Protein AF-A0A959YX18-F1 (afdb_monomer)

Structure (mmCIF, N/CA/C/O backbone):
data_AF-A0A959YX18-F1
#
_entry.id   AF-A0A959YX18-F1
#
loop_
_atom_site.group_PDB
_atom_site.id
_atom_site.type_symbol
_atom_site.label_atom_id
_atom_site.label_alt_id
_atom_site.label_comp_id
_atom_site.label_asym_id
_atom_site.label_entity_id
_atom_site.label_seq_id
_atom_site.pdbx_PDB_ins_code
_atom_site.Cartn_x
_atom_site.Cartn_y
_atom_site.Cart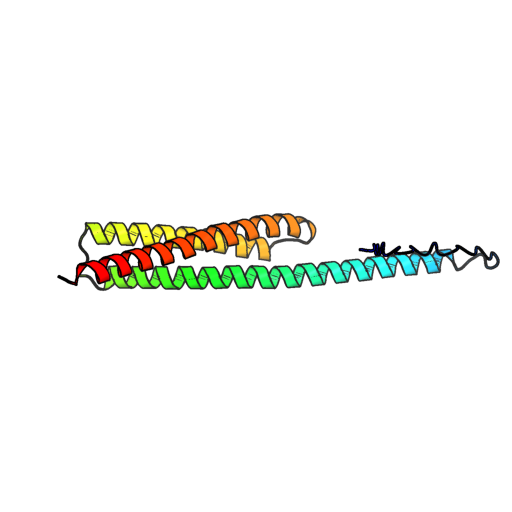n_z
_atom_site.occupancy
_atom_site.B_iso_or_equiv
_atom_site.auth_seq_id
_atom_site.auth_comp_id
_atom_site.auth_asym_id
_atom_site.auth_atom_id
_atom_site.pdbx_PDB_model_num
ATOM 1 N N . MET A 1 1 ? 36.716 -45.323 2.536 1.00 39.31 1 MET A N 1
ATOM 2 C CA . MET A 1 1 ? 36.559 -45.802 1.146 1.00 39.31 1 MET A CA 1
ATOM 3 C C . MET A 1 1 ? 36.508 -44.588 0.232 1.00 39.31 1 MET A C 1
ATOM 5 O O . MET A 1 1 ? 35.745 -43.681 0.509 1.00 39.31 1 MET A O 1
ATOM 9 N N . LYS A 1 2 ? 37.415 -44.576 -0.751 1.00 38.72 2 LYS A N 1
ATOM 10 C CA . LYS A 1 2 ? 37.457 -43.841 -2.030 1.00 38.72 2 LYS A CA 1
ATOM 11 C C . LYS A 1 2 ? 36.596 -42.568 -2.199 1.00 38.72 2 LYS A C 1
ATOM 13 O O . LYS A 1 2 ? 35.395 -42.640 -2.415 1.00 38.72 2 LYS A O 1
ATOM 18 N N . THR A 1 3 ? 37.307 -41.436 -2.199 1.00 47.31 3 THR A N 1
ATOM 19 C CA . THR A 1 3 ? 37.254 -40.310 -3.160 1.00 47.31 3 THR A CA 1
ATOM 20 C C . THR A 1 3 ? 36.271 -40.432 -4.329 1.00 47.31 3 THR A C 1
ATOM 22 O O . THR A 1 3 ? 36.364 -41.412 -5.063 1.00 47.31 3 THR A O 1
ATOM 25 N N . THR A 1 4 ? 35.509 -39.373 -4.636 1.00 52.09 4 THR A N 1
ATOM 26 C CA . THR A 1 4 ? 35.484 -38.778 -5.991 1.00 52.09 4 THR A CA 1
ATOM 27 C C . THR A 1 4 ? 35.055 -37.308 -5.927 1.00 52.09 4 THR A C 1
ATOM 29 O O . THR A 1 4 ? 33.976 -36.956 -5.469 1.00 52.09 4 THR A O 1
ATOM 32 N N . GLN A 1 5 ? 35.977 -36.480 -6.393 1.00 48.34 5 GLN A N 1
ATOM 33 C CA . GLN A 1 5 ? 35.943 -35.052 -6.651 1.00 48.34 5 GLN A CA 1
ATOM 34 C C . GLN A 1 5 ? 35.341 -34.838 -8.048 1.00 48.34 5 GLN A C 1
ATOM 36 O O . GLN A 1 5 ? 35.815 -35.452 -9.002 1.00 48.34 5 GLN A O 1
ATOM 41 N N . GLN A 1 6 ? 34.334 -33.976 -8.193 1.00 48.22 6 GLN A N 1
ATOM 42 C CA . GLN A 1 6 ? 33.943 -33.425 -9.494 1.00 48.22 6 GLN A CA 1
ATOM 43 C C . GLN A 1 6 ? 33.964 -31.901 -9.408 1.00 48.22 6 GLN A C 1
ATOM 45 O O . GLN A 1 6 ? 33.001 -31.250 -9.021 1.00 48.22 6 GLN A O 1
ATOM 50 N N . ILE A 1 7 ? 35.132 -31.355 -9.744 1.00 51.28 7 ILE A N 1
ATOM 51 C CA . ILE A 1 7 ? 35.319 -29.958 -10.122 1.00 51.28 7 ILE A CA 1
ATOM 52 C C . ILE A 1 7 ? 34.829 -29.865 -11.568 1.00 51.28 7 ILE A C 1
ATOM 54 O O . ILE A 1 7 ? 35.473 -30.383 -12.480 1.00 51.28 7 ILE A O 1
ATOM 58 N N . GLY A 1 8 ? 33.653 -29.273 -11.761 1.00 42.75 8 GLY A N 1
ATOM 59 C CA . GLY A 1 8 ? 33.125 -28.928 -13.076 1.00 42.75 8 GLY A CA 1
ATOM 60 C C . GLY A 1 8 ? 33.837 -27.689 -13.605 1.00 42.75 8 GLY A C 1
ATOM 61 O O . GLY A 1 8 ? 33.429 -26.566 -13.333 1.00 42.75 8 GLY A O 1
ATOM 62 N N . THR A 1 9 ? 34.932 -27.904 -14.327 1.00 47.62 9 THR A N 1
ATOM 63 C CA . THR A 1 9 ? 35.687 -26.881 -15.053 1.00 47.62 9 THR A CA 1
ATOM 64 C C . THR A 1 9 ? 34.822 -26.310 -16.181 1.00 47.62 9 THR A C 1
ATOM 66 O O . THR A 1 9 ? 34.742 -26.890 -17.262 1.00 47.62 9 THR A O 1
ATOM 69 N N . MET A 1 10 ? 34.160 -25.176 -15.942 1.00 50.34 10 MET A N 1
ATOM 70 C CA . MET A 1 10 ? 33.472 -24.422 -16.990 1.00 50.34 10 MET A CA 1
ATOM 71 C C . MET A 1 10 ? 34.527 -23.626 -17.772 1.00 50.34 10 MET A C 1
ATOM 73 O O . MET A 1 10 ? 34.981 -22.563 -17.354 1.00 50.34 10 MET A O 1
ATOM 77 N N . ALA A 1 11 ? 34.993 -24.212 -18.874 1.00 50.19 11 ALA A N 1
ATOM 78 C CA . ALA A 1 11 ? 35.918 -23.589 -19.806 1.00 50.19 11 ALA A CA 1
ATOM 79 C C . ALA A 1 11 ? 35.226 -22.412 -20.515 1.00 50.19 11 ALA A C 1
ATOM 81 O O . ALA A 1 11 ? 34.411 -22.607 -21.415 1.00 50.19 11 ALA A O 1
ATOM 82 N N . LEU A 1 12 ? 35.560 -21.188 -20.106 1.00 51.50 12 LEU A N 1
ATOM 83 C CA . LEU A 1 12 ? 35.271 -19.974 -20.865 1.00 51.50 12 LEU A CA 1
ATOM 84 C C . LEU A 1 12 ? 36.123 -20.002 -22.142 1.00 51.50 12 LEU A C 1
ATOM 86 O O . LEU A 1 12 ? 37.341 -19.827 -22.111 1.00 51.50 12 LEU A O 1
ATOM 90 N N . LEU A 1 13 ? 35.462 -20.297 -23.260 1.00 55.50 13 LEU A N 1
ATOM 91 C CA . LEU A 1 13 ? 36.007 -20.233 -24.611 1.00 55.50 13 LEU A CA 1
ATOM 92 C C . LEU A 1 13 ? 36.475 -18.803 -24.905 1.00 55.50 13 LEU A C 1
ATOM 94 O O . LEU A 1 13 ? 35.676 -17.906 -25.162 1.00 55.50 13 LEU A O 1
ATOM 98 N N . VAL A 1 14 ? 37.793 -18.614 -24.897 1.00 54.72 14 VAL A N 1
ATOM 99 C CA . VAL A 1 14 ? 38.462 -17.469 -25.515 1.00 54.72 14 VAL A CA 1
ATOM 100 C C . VAL A 1 14 ? 38.265 -17.595 -27.026 1.00 54.72 14 VAL A C 1
ATOM 102 O O . VAL A 1 14 ? 38.963 -18.352 -27.701 1.00 54.72 14 VAL A O 1
ATOM 105 N N . GLY A 1 15 ? 37.258 -16.896 -27.548 1.00 56.22 15 GLY A N 1
ATOM 106 C CA . GLY A 1 15 ? 37.018 -16.758 -28.979 1.00 56.22 15 GLY A CA 1
ATOM 107 C C . GLY A 1 15 ? 38.145 -15.958 -29.626 1.00 56.22 15 GLY A C 1
ATOM 108 O O . GLY A 1 15 ? 38.327 -14.776 -29.346 1.00 56.22 15 GLY A O 1
ATOM 109 N N . ALA A 1 16 ? 38.919 -16.627 -30.476 1.00 51.91 16 ALA A N 1
ATOM 110 C CA . ALA A 1 16 ? 40.008 -16.044 -31.239 1.00 51.91 16 ALA A CA 1
ATOM 111 C C . ALA A 1 16 ? 39.490 -14.985 -32.229 1.00 51.91 16 ALA A C 1
ATOM 113 O O . ALA A 1 16 ? 38.819 -15.306 -33.211 1.00 51.91 16 ALA A O 1
ATOM 114 N N . LEU A 1 17 ? 39.871 -13.727 -31.992 1.00 50.25 17 LEU A N 1
ATOM 115 C CA . LEU A 1 17 ? 39.832 -12.644 -32.973 1.00 50.25 17 LEU A CA 1
ATOM 116 C C . LEU A 1 17 ? 40.793 -12.982 -34.121 1.00 50.25 17 LEU A C 1
ATOM 118 O O . LEU A 1 17 ? 41.990 -12.702 -34.067 1.00 50.25 17 LEU A O 1
ATOM 122 N N . SER A 1 18 ? 40.267 -13.610 -35.168 1.00 55.75 18 SER A N 1
ATOM 123 C CA . SER A 1 18 ? 40.964 -13.753 -36.443 1.00 55.75 18 SER A CA 1
ATOM 124 C C . SER A 1 18 ? 40.765 -12.470 -37.251 1.00 55.75 18 SER A C 1
ATOM 126 O O . SER A 1 18 ? 39.810 -12.316 -38.006 1.00 55.75 18 SER A O 1
ATOM 128 N N . LEU A 1 19 ? 41.686 -11.522 -37.060 1.00 57.12 19 LEU A N 1
ATOM 129 C CA . LEU A 1 19 ? 41.822 -10.320 -37.880 1.00 57.12 19 LEU A CA 1
ATOM 130 C C . LEU A 1 19 ? 42.328 -10.709 -39.280 1.00 57.12 19 LEU A C 1
ATOM 132 O O . LEU A 1 19 ? 43.530 -10.760 -39.533 1.00 57.12 19 LEU A O 1
ATOM 136 N N . GLY A 1 20 ? 41.399 -11.001 -40.189 1.00 52.00 20 GLY A N 1
ATOM 137 C CA . GLY A 1 20 ? 41.644 -11.025 -41.629 1.00 52.00 20 GLY A CA 1
ATOM 138 C C . GLY A 1 20 ? 41.356 -9.649 -42.226 1.00 52.00 20 GLY A C 1
ATOM 139 O O . GLY A 1 20 ? 40.200 -9.294 -42.426 1.00 52.00 20 GLY A O 1
ATOM 140 N N . ALA A 1 21 ? 42.397 -8.864 -42.500 1.00 54.12 21 ALA A N 1
ATOM 141 C CA . ALA A 1 21 ? 42.287 -7.581 -43.190 1.00 54.12 21 ALA A CA 1
ATOM 142 C C . ALA A 1 21 ? 42.205 -7.781 -44.715 1.00 54.12 21 ALA A C 1
ATOM 144 O O . ALA A 1 21 ? 43.131 -8.347 -45.291 1.00 54.12 21 ALA A O 1
ATOM 145 N N . CYS A 1 22 ? 41.127 -7.298 -45.352 1.00 48.78 22 CYS A N 1
ATOM 146 C CA . CYS A 1 22 ? 41.102 -6.743 -46.720 1.00 48.78 22 CYS A CA 1
ATOM 147 C C . CYS A 1 22 ? 39.668 -6.306 -47.093 1.00 48.78 22 CYS A C 1
ATOM 149 O O . CYS A 1 22 ? 38.854 -7.132 -47.495 1.00 48.78 22 CYS A O 1
ATOM 151 N N . GLY A 1 23 ? 39.359 -5.009 -46.969 1.00 45.62 23 GLY A N 1
ATOM 152 C CA . GLY A 1 23 ? 38.032 -4.458 -47.289 1.00 45.62 23 GLY A CA 1
ATOM 153 C C . GLY A 1 23 ? 37.751 -3.093 -46.653 1.00 45.62 23 GLY A C 1
ATOM 154 O O . GLY A 1 23 ? 36.743 -2.903 -45.985 1.00 45.62 23 GLY A O 1
ATOM 155 N N . THR A 1 24 ? 38.664 -2.137 -46.806 1.00 56.06 24 THR A N 1
ATOM 156 C CA . THR A 1 24 ? 38.564 -0.776 -46.262 1.00 56.06 24 THR A CA 1
ATOM 157 C C . THR A 1 24 ? 37.343 -0.033 -46.820 1.00 56.06 24 THR A C 1
ATOM 159 O O . THR A 1 24 ? 37.341 0.380 -47.977 1.00 56.06 24 THR A O 1
ATOM 162 N N . GLY A 1 25 ? 36.313 0.147 -45.985 1.00 51.72 25 GLY A N 1
ATOM 163 C CA . GLY A 1 25 ? 35.224 1.102 -46.227 1.00 51.72 25 GLY A CA 1
ATOM 164 C C . GLY A 1 25 ? 33.851 0.754 -45.644 1.00 51.72 25 GLY A C 1
ATOM 165 O O . GLY A 1 25 ? 33.015 1.641 -45.599 1.00 51.72 25 GLY A O 1
ATOM 166 N N . ASN A 1 26 ? 33.596 -0.486 -45.202 1.00 58.34 26 ASN A N 1
ATOM 167 C CA . ASN A 1 26 ? 32.231 -0.918 -44.836 1.00 58.34 26 ASN A CA 1
ATOM 168 C C . ASN A 1 26 ? 32.108 -1.679 -43.502 1.00 58.34 26 ASN A C 1
ATOM 170 O O . ASN A 1 26 ? 30.991 -1.928 -43.056 1.00 58.34 26 ASN A O 1
ATOM 174 N N . ASP A 1 27 ? 33.216 -2.089 -42.880 1.00 60.81 27 ASP A N 1
ATOM 175 C CA . ASP A 1 27 ? 33.168 -2.925 -41.670 1.00 60.81 27 ASP A CA 1
ATOM 176 C C . ASP A 1 27 ? 32.992 -2.113 -40.381 1.00 60.81 27 ASP A C 1
ATOM 178 O O . ASP A 1 27 ? 32.309 -2.573 -39.470 1.00 60.81 27 ASP A O 1
ATOM 182 N N . ALA A 1 28 ? 33.521 -0.885 -40.322 1.00 62.91 28 ALA A N 1
ATOM 183 C CA . ALA A 1 28 ? 33.292 0.022 -39.194 1.00 62.91 28 ALA A CA 1
ATOM 184 C C . ALA A 1 28 ? 31.806 0.409 -39.091 1.00 62.91 28 ALA A C 1
ATOM 186 O O . ALA A 1 28 ? 31.197 0.185 -38.051 1.00 62.91 28 ALA A O 1
ATOM 187 N N . ASP A 1 29 ? 31.195 0.841 -40.198 1.00 68.75 29 ASP A N 1
ATOM 188 C CA . ASP A 1 29 ? 29.768 1.189 -40.267 1.00 68.75 29 ASP A CA 1
ATOM 189 C C . ASP A 1 29 ? 28.841 -0.008 -39.987 1.00 68.75 29 ASP A C 1
ATOM 191 O O . ASP A 1 29 ? 27.734 0.151 -39.475 1.00 68.75 29 ASP A O 1
ATOM 195 N N . ARG A 1 30 ? 29.254 -1.232 -40.346 1.00 69.69 30 ARG A N 1
ATOM 196 C CA . ARG A 1 30 ? 28.499 -2.454 -40.019 1.00 69.69 30 ARG A CA 1
ATOM 197 C C . ARG A 1 30 ? 28.601 -2.807 -38.542 1.00 69.69 30 ARG A C 1
ATOM 199 O O . ARG A 1 30 ? 27.607 -3.247 -37.973 1.00 69.69 30 ARG A O 1
ATOM 206 N N . MET A 1 31 ? 29.776 -2.623 -37.944 1.00 69.50 31 MET A N 1
ATOM 207 C CA . MET A 1 31 ? 29.995 -2.856 -36.520 1.00 69.50 31 MET A CA 1
ATOM 208 C C . MET A 1 31 ? 29.264 -1.810 -35.670 1.00 69.50 31 MET A C 1
ATOM 210 O O . MET A 1 31 ? 28.595 -2.188 -34.718 1.00 69.50 31 MET A O 1
ATOM 214 N N . GLU A 1 32 ? 29.298 -0.533 -36.058 1.00 71.12 32 GLU A N 1
ATOM 215 C CA . GLU A 1 32 ? 28.549 0.552 -35.407 1.00 71.12 32 GLU A CA 1
ATOM 216 C C . GLU A 1 32 ? 27.038 0.285 -35.438 1.00 71.12 32 GLU A C 1
ATOM 218 O O . GLU A 1 32 ? 26.400 0.248 -34.393 1.00 71.12 32 GLU A O 1
ATOM 223 N N . ARG A 1 33 ? 26.474 -0.065 -36.604 1.00 74.00 33 ARG A N 1
ATOM 224 C CA . ARG A 1 33 ? 25.047 -0.429 -36.709 1.00 74.00 33 ARG A CA 1
ATOM 225 C C . ARG A 1 33 ? 24.668 -1.678 -35.916 1.00 74.00 33 ARG A C 1
ATOM 227 O O . ARG A 1 33 ? 23.526 -1.785 -35.478 1.00 74.00 33 ARG A O 1
ATOM 234 N N . ALA A 1 34 ? 25.574 -2.647 -35.784 1.00 73.69 34 ALA A N 1
ATOM 235 C CA . ALA A 1 34 ? 25.325 -3.841 -34.981 1.00 73.69 34 ALA A CA 1
ATOM 236 C C . ALA A 1 34 ? 25.296 -3.504 -33.484 1.00 73.69 34 ALA A C 1
ATOM 238 O O . ALA A 1 34 ? 24.390 -3.955 -32.790 1.00 73.69 34 ALA A O 1
ATOM 239 N N . VAL A 1 35 ? 26.225 -2.663 -33.019 1.00 82.62 35 VAL A N 1
ATOM 240 C CA . VAL A 1 35 ? 26.268 -2.176 -31.633 1.00 82.62 35 VAL A CA 1
ATOM 241 C C . VAL A 1 35 ? 25.051 -1.308 -31.318 1.00 82.62 35 VAL A C 1
ATOM 243 O O . VAL A 1 35 ? 24.384 -1.557 -3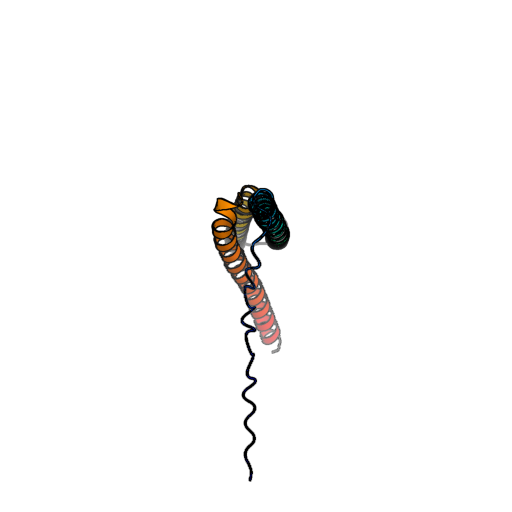0.321 1.00 82.62 35 VAL A O 1
ATOM 246 N N . ASP A 1 36 ? 24.697 -0.354 -32.180 1.00 83.12 36 ASP A N 1
ATOM 247 C CA . ASP A 1 36 ? 23.516 0.497 -31.985 1.00 83.12 36 ASP A CA 1
ATOM 248 C C . ASP A 1 36 ? 22.225 -0.322 -31.923 1.00 83.12 36 ASP A C 1
ATO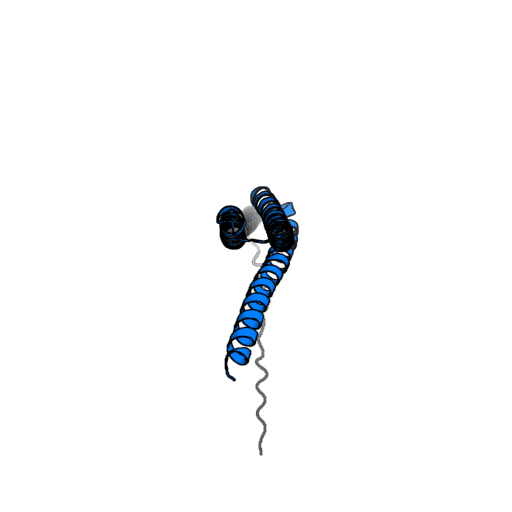M 250 O O . ASP A 1 36 ? 21.338 -0.045 -31.113 1.00 83.12 36 ASP A O 1
ATOM 254 N N . LYS A 1 37 ? 22.123 -1.362 -32.759 1.00 82.69 37 LYS A N 1
ATOM 255 C CA . LYS A 1 37 ? 20.987 -2.278 -32.729 1.00 82.69 37 LYS A CA 1
ATOM 256 C C . LYS A 1 37 ? 20.947 -3.085 -31.430 1.00 82.69 37 LYS A C 1
ATOM 258 O O . LYS A 1 37 ? 19.889 -3.147 -30.820 1.00 82.69 37 LYS A O 1
ATOM 263 N N . GLU A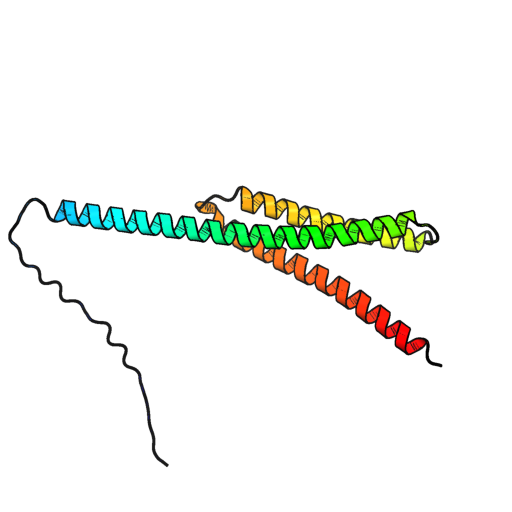 1 38 ? 22.061 -3.670 -30.991 1.00 80.12 38 GLU A N 1
ATOM 264 C CA . GLU A 1 38 ? 22.096 -4.407 -29.719 1.00 80.12 38 GLU A CA 1
ATOM 265 C C . GLU A 1 38 ? 21.775 -3.509 -28.520 1.00 80.12 38 GLU A C 1
ATOM 267 O O . GLU A 1 38 ? 21.038 -3.925 -27.630 1.00 80.12 38 GLU A O 1
ATOM 272 N N . LEU A 1 39 ? 22.269 -2.267 -28.507 1.00 82.56 39 LEU A N 1
ATOM 273 C CA . LEU A 1 39 ? 21.942 -1.296 -27.464 1.00 82.56 39 LEU A CA 1
ATOM 274 C C . LEU A 1 39 ? 20.455 -0.925 -27.483 1.00 82.56 39 LEU A C 1
ATOM 276 O O . LEU A 1 39 ? 19.838 -0.867 -26.424 1.00 82.56 39 LEU A O 1
ATOM 280 N N . SER A 1 40 ? 19.868 -0.721 -28.665 1.00 86.81 40 SER A N 1
ATOM 281 C CA . SER A 1 40 ? 18.429 -0.467 -28.809 1.00 86.81 40 SER A CA 1
ATOM 282 C C . SER A 1 40 ? 17.577 -1.667 -28.384 1.00 86.81 40 SER A C 1
ATOM 284 O O . SER A 1 40 ? 16.536 -1.480 -27.758 1.00 86.81 40 SER A O 1
ATOM 286 N N . ASP A 1 41 ? 17.982 -2.887 -28.737 1.00 79.19 41 ASP A N 1
ATOM 287 C CA . ASP A 1 41 ? 17.258 -4.112 -28.383 1.00 79.19 41 ASP A CA 1
ATOM 288 C C . ASP A 1 41 ? 17.336 -4.356 -26.861 1.00 79.19 41 ASP A C 1
ATOM 290 O O . ASP A 1 41 ? 16.337 -4.719 -26.235 1.00 79.19 41 ASP A O 1
ATOM 294 N N . LEU A 1 42 ? 18.495 -4.089 -26.243 1.00 72.94 42 LEU A N 1
ATOM 295 C CA . LEU A 1 42 ? 18.674 -4.139 -24.790 1.00 72.94 42 LEU A CA 1
ATOM 296 C C . LEU A 1 42 ? 17.820 -3.086 -24.074 1.00 72.94 42 LEU A C 1
ATOM 298 O O . LEU A 1 42 ? 17.181 -3.397 -23.072 1.00 72.94 42 LEU A O 1
ATOM 302 N N . ASP A 1 43 ? 17.789 -1.858 -24.591 1.00 80.25 43 ASP A N 1
ATOM 303 C CA . ASP A 1 43 ? 16.972 -0.778 -24.043 1.00 80.25 43 ASP A CA 1
ATOM 304 C C . ASP A 1 43 ? 15.477 -1.134 -24.089 1.00 80.25 43 ASP A C 1
ATOM 306 O O . ASP A 1 43 ? 14.782 -1.020 -23.085 1.00 80.25 43 ASP A O 1
ATOM 310 N N . GLN A 1 44 ? 14.982 -1.689 -25.195 1.00 80.75 44 GLN A N 1
ATOM 311 C CA . GLN A 1 44 ? 13.593 -2.156 -25.270 1.00 80.75 44 GLN A CA 1
ATOM 312 C C . GLN A 1 44 ? 13.298 -3.308 -24.300 1.00 80.75 44 GLN A C 1
ATOM 314 O O . GLN A 1 44 ? 12.223 -3.346 -23.701 1.00 80.75 44 GLN A O 1
ATOM 319 N N . ALA A 1 45 ? 14.238 -4.243 -24.123 1.00 67.62 45 ALA A N 1
ATOM 320 C CA . ALA A 1 45 ? 14.077 -5.346 -23.180 1.00 67.62 45 ALA A CA 1
ATOM 321 C C . ALA A 1 45 ? 14.017 -4.859 -21.723 1.00 67.62 45 ALA A C 1
ATOM 323 O O . ALA A 1 45 ? 13.207 -5.363 -20.946 1.00 67.62 45 ALA A O 1
ATOM 324 N N . LEU A 1 46 ? 14.832 -3.860 -21.366 1.00 73.62 46 LEU A N 1
ATOM 325 C CA . LEU A 1 46 ? 14.790 -3.225 -20.048 1.00 73.62 46 LEU A CA 1
ATOM 326 C C . LEU A 1 46 ? 13.462 -2.491 -19.819 1.00 73.62 46 LEU A C 1
ATOM 328 O O . LEU A 1 46 ? 12.869 -2.653 -18.761 1.00 73.62 46 LEU A O 1
ATOM 332 N N . ASP A 1 47 ? 12.955 -1.749 -20.811 1.00 82.12 47 ASP A N 1
ATOM 333 C CA . ASP A 1 47 ? 11.647 -1.074 -20.704 1.00 82.12 47 ASP A CA 1
ATOM 334 C C . ASP A 1 47 ? 10.500 -2.073 -20.510 1.00 82.12 47 ASP A C 1
ATOM 336 O O . ASP A 1 47 ? 9.607 -1.855 -19.693 1.00 82.12 47 ASP A O 1
ATOM 340 N N . ALA A 1 48 ? 10.524 -3.190 -21.243 1.00 80.88 48 ALA A N 1
ATOM 341 C CA . ALA A 1 48 ? 9.516 -4.235 -21.098 1.00 80.88 48 ALA A CA 1
ATOM 342 C C . ALA A 1 48 ? 9.572 -4.913 -19.717 1.00 80.88 48 ALA A C 1
ATOM 344 O O . ALA A 1 48 ? 8.526 -5.264 -19.171 1.00 80.88 48 ALA A O 1
ATOM 345 N N . GLY A 1 49 ? 10.775 -5.089 -19.159 1.00 82.56 49 GLY A N 1
ATOM 346 C CA . GLY A 1 49 ? 10.971 -5.590 -17.798 1.00 82.56 49 GLY A CA 1
ATOM 347 C C . GLY A 1 49 ? 10.406 -4.634 -16.749 1.00 82.56 49 GLY A C 1
ATOM 348 O O . GLY A 1 49 ? 9.580 -5.047 -15.938 1.00 82.56 49 GLY A O 1
ATOM 349 N N . ASP A 1 50 ? 10.778 -3.354 -16.823 1.00 88.19 50 ASP A N 1
ATOM 350 C CA . ASP A 1 50 ? 10.306 -2.316 -15.899 1.00 88.19 50 ASP A CA 1
ATOM 351 C C . ASP A 1 50 ? 8.770 -2.197 -15.913 1.00 88.19 50 ASP A C 1
ATOM 353 O O . ASP A 1 50 ? 8.145 -2.032 -14.866 1.00 88.19 50 ASP A O 1
ATOM 357 N N . GLU A 1 51 ? 8.134 -2.306 -17.083 1.00 88.12 51 GLU A N 1
ATOM 358 C CA . GLU A 1 51 ? 6.672 -2.242 -17.201 1.00 88.12 51 GLU A CA 1
ATOM 359 C C . GLU A 1 51 ? 5.967 -3.454 -16.576 1.00 88.12 51 GLU A C 1
ATOM 361 O O . GLU A 1 51 ? 4.928 -3.300 -15.932 1.00 88.12 51 GLU A O 1
ATOM 366 N N . ALA A 1 52 ? 6.524 -4.659 -16.723 1.00 90.12 52 ALA A N 1
ATOM 367 C CA . ALA A 1 52 ? 5.965 -5.848 -16.083 1.00 90.12 52 ALA A CA 1
ATOM 368 C C . ALA A 1 52 ? 6.021 -5.736 -14.550 1.00 90.12 52 ALA A C 1
ATOM 370 O O . ALA A 1 52 ? 5.017 -5.973 -13.878 1.00 90.12 52 ALA A O 1
ATOM 371 N N . GLU A 1 53 ? 7.162 -5.299 -14.010 1.00 91.56 53 GLU A N 1
ATOM 372 C CA . GLU A 1 53 ? 7.336 -5.090 -12.569 1.00 91.56 53 GLU A CA 1
ATOM 373 C C . GLU A 1 53 ? 6.404 -3.993 -12.027 1.00 91.56 53 GLU A C 1
ATOM 375 O O . GLU A 1 53 ? 5.830 -4.139 -10.948 1.00 91.56 53 GLU A O 1
ATOM 380 N N . ARG A 1 54 ? 6.184 -2.908 -12.785 1.00 92.12 54 ARG A N 1
ATOM 381 C CA . ARG A 1 54 ? 5.199 -1.867 -12.429 1.00 92.12 54 ARG A CA 1
ATOM 382 C C . ARG A 1 54 ? 3.800 -2.432 -12.268 1.00 92.12 54 ARG A C 1
ATOM 384 O O . ARG A 1 54 ? 3.099 -2.071 -11.324 1.00 92.12 54 ARG A O 1
ATOM 391 N N . GLN A 1 55 ? 3.373 -3.276 -13.202 1.00 93.12 55 GLN A N 1
ATOM 392 C CA . GLN A 1 55 ? 2.029 -3.843 -13.183 1.00 93.12 55 GLN A CA 1
ATOM 393 C C . GLN A 1 55 ? 1.829 -4.792 -12.002 1.00 93.12 55 GLN A C 1
ATOM 395 O O . GLN A 1 55 ? 0.771 -4.740 -11.374 1.00 93.12 55 GLN A O 1
ATOM 400 N N . GLU A 1 56 ? 2.835 -5.607 -11.684 1.00 92.94 56 GLU A N 1
ATOM 401 C CA . GLU A 1 56 ? 2.835 -6.476 -10.504 1.00 92.94 56 GLU A CA 1
ATOM 402 C C . GLU A 1 56 ? 2.732 -5.649 -9.217 1.00 92.94 56 GLU A C 1
ATOM 404 O O . GLU A 1 56 ? 1.802 -5.832 -8.435 1.00 92.94 56 GLU A O 1
ATOM 409 N N . LEU A 1 57 ? 3.584 -4.634 -9.067 1.00 93.69 57 LEU A N 1
ATOM 410 C CA . LEU A 1 57 ? 3.591 -3.783 -7.880 1.00 93.69 57 LEU A CA 1
ATOM 411 C C . LEU A 1 57 ? 2.272 -3.010 -7.701 1.00 93.69 57 LEU A C 1
ATOM 413 O O . LEU A 1 57 ? 1.753 -2.894 -6.592 1.00 93.69 57 LEU A O 1
ATOM 417 N N . ILE A 1 58 ? 1.675 -2.516 -8.793 1.00 93.44 58 ILE A N 1
ATOM 418 C CA . ILE A 1 58 ? 0.344 -1.890 -8.753 1.00 93.44 58 ILE A CA 1
ATOM 419 C C . ILE A 1 58 ? -0.736 -2.904 -8.357 1.00 93.44 58 ILE A C 1
ATOM 421 O O . ILE A 1 58 ? -1.682 -2.536 -7.655 1.00 93.44 58 ILE A O 1
ATOM 425 N N . ALA A 1 59 ? -0.643 -4.154 -8.814 1.00 93.69 59 ALA A N 1
ATOM 426 C CA . ALA A 1 59 ? -1.595 -5.194 -8.442 1.00 93.69 59 ALA A CA 1
ATOM 427 C C . ALA A 1 59 ? -1.532 -5.489 -6.936 1.00 93.69 59 ALA A C 1
ATOM 429 O O . ALA A 1 59 ? -2.582 -5.485 -6.288 1.00 93.69 59 ALA A O 1
ATOM 430 N N . ASP A 1 60 ? -0.331 -5.624 -6.373 1.00 92.19 60 ASP A N 1
ATOM 431 C CA . ASP A 1 60 ? -0.120 -5.855 -4.939 1.00 92.19 60 ASP A CA 1
ATOM 432 C C . ASP A 1 60 ? -0.653 -4.694 -4.091 1.00 92.19 60 ASP A C 1
ATOM 434 O O . ASP A 1 60 ? -1.396 -4.890 -3.122 1.00 92.19 60 ASP A O 1
ATOM 438 N N . LEU A 1 61 ? -0.349 -3.455 -4.497 1.00 94.38 61 LEU A N 1
ATOM 439 C CA . LEU A 1 61 ? -0.873 -2.256 -3.842 1.00 94.38 61 LEU A CA 1
ATOM 440 C C . LEU A 1 61 ? -2.407 -2.232 -3.857 1.00 94.38 61 LEU A C 1
ATOM 442 O O . LEU A 1 61 ? -3.033 -1.976 -2.827 1.00 94.38 61 LEU A O 1
ATOM 446 N N . ARG A 1 62 ? -3.034 -2.553 -4.995 1.00 92.69 62 ARG A N 1
ATOM 447 C CA . ARG A 1 62 ? -4.500 -2.618 -5.112 1.00 92.69 62 ARG A CA 1
ATOM 448 C C . ARG A 1 62 ? -5.104 -3.726 -4.262 1.00 92.69 62 ARG A C 1
ATOM 450 O O . ARG A 1 62 ? -6.170 -3.529 -3.679 1.00 92.69 62 ARG A O 1
ATOM 457 N N . GLU A 1 63 ? -4.453 -4.882 -4.162 1.00 92.69 63 GLU A N 1
ATOM 458 C CA . GLU A 1 63 ? -4.921 -5.952 -3.283 1.00 92.69 63 GLU A CA 1
ATOM 459 C C . GLU A 1 63 ? -4.951 -5.486 -1.820 1.00 92.69 63 GLU A C 1
ATOM 461 O O . GLU A 1 63 ? -5.947 -5.702 -1.119 1.00 92.69 63 GLU A O 1
ATOM 466 N N . MET A 1 64 ? -3.901 -4.795 -1.366 1.00 92.62 64 MET A N 1
ATOM 467 C CA . MET A 1 64 ? -3.865 -4.218 -0.022 1.00 92.62 64 MET A CA 1
ATOM 468 C C . MET A 1 64 ? -4.914 -3.122 0.172 1.00 92.62 64 MET A C 1
ATOM 470 O O . MET A 1 64 ? -5.585 -3.132 1.204 1.00 92.62 64 MET A O 1
ATOM 474 N N . GLN A 1 65 ? -5.125 -2.231 -0.807 1.00 92.75 65 GLN A N 1
ATOM 475 C CA . GLN A 1 65 ? -6.214 -1.241 -0.747 1.00 92.75 65 GLN A CA 1
ATOM 476 C C . GLN A 1 65 ? -7.556 -1.924 -0.500 1.00 92.75 65 GLN A C 1
ATOM 478 O O . GLN A 1 65 ? -8.262 -1.569 0.439 1.00 92.75 65 GLN A O 1
ATOM 483 N N . LEU A 1 66 ? -7.863 -2.979 -1.258 1.00 92.38 66 LEU A N 1
ATOM 484 C CA . LEU A 1 66 ? -9.105 -3.730 -1.090 1.00 92.38 66 LEU A CA 1
ATOM 485 C C . LEU A 1 66 ? -9.204 -4.411 0.287 1.00 92.38 66 LEU A C 1
ATOM 487 O O . LEU A 1 66 ? -10.302 -4.523 0.836 1.00 92.38 66 LEU A O 1
ATOM 491 N N . LYS A 1 67 ? -8.092 -4.895 0.860 1.00 91.56 67 LYS A N 1
ATOM 492 C CA . LYS A 1 67 ? -8.071 -5.446 2.231 1.00 91.56 67 LYS A CA 1
ATOM 493 C C . LYS A 1 67 ? -8.396 -4.364 3.265 1.00 91.56 67 LYS A C 1
ATOM 495 O O . LYS A 1 67 ? -9.241 -4.598 4.130 1.00 91.56 67 LYS A O 1
ATOM 500 N N . LEU A 1 68 ? -7.776 -3.190 3.146 1.00 92.06 68 LEU A N 1
ATOM 501 C CA . LEU A 1 68 ? -7.994 -2.051 4.039 1.00 92.06 68 LEU A CA 1
ATOM 502 C C . LEU A 1 68 ? -9.432 -1.521 3.934 1.00 92.06 68 LEU A C 1
ATOM 504 O O . LEU A 1 68 ? -10.099 -1.379 4.956 1.00 92.06 68 LEU A O 1
ATOM 508 N N . GLU A 1 69 ? -9.945 -1.324 2.718 1.00 92.88 69 GLU A N 1
ATOM 509 C CA . GLU A 1 69 ? -11.318 -0.865 2.458 1.00 92.88 69 GLU A CA 1
ATOM 510 C C . GLU A 1 69 ? -12.363 -1.796 3.070 1.00 92.88 69 GLU A C 1
ATOM 512 O O . GLU A 1 69 ? -13.292 -1.341 3.738 1.00 92.88 69 GLU A O 1
ATOM 517 N N . ARG A 1 70 ? -12.195 -3.117 2.915 1.00 92.56 70 ARG A N 1
ATOM 518 C CA . ARG A 1 70 ? -13.102 -4.091 3.538 1.00 92.56 70 ARG A CA 1
ATOM 519 C C . ARG A 1 70 ? -13.139 -3.954 5.058 1.00 92.56 70 ARG A C 1
ATOM 521 O O . ARG A 1 70 ? -14.215 -4.067 5.645 1.00 92.56 70 ARG A O 1
ATOM 528 N N . ARG A 1 71 ? -11.994 -3.722 5.709 1.00 92.38 71 ARG A N 1
ATOM 529 C CA . ARG A 1 71 ? -11.947 -3.561 7.169 1.00 92.38 71 ARG A CA 1
ATOM 530 C C . ARG A 1 71 ? -12.516 -2.217 7.611 1.00 92.38 71 ARG A C 1
ATOM 532 O O . ARG A 1 71 ? -13.268 -2.200 8.579 1.00 92.38 71 ARG A O 1
ATOM 539 N N . ILE A 1 72 ? -12.246 -1.136 6.879 1.00 93.50 72 ILE A N 1
ATOM 540 C CA . ILE A 1 72 ? -12.859 0.178 7.124 1.00 93.50 72 ILE A CA 1
ATOM 541 C C . ILE A 1 72 ? -14.383 0.068 7.061 1.00 93.50 72 ILE A C 1
ATOM 543 O O . ILE A 1 72 ? -15.047 0.473 8.009 1.00 93.50 72 ILE A O 1
ATOM 547 N N . HIS A 1 73 ? -14.933 -0.553 6.015 1.00 94.38 73 HIS A N 1
ATOM 548 C CA . HIS A 1 73 ? -16.378 -0.753 5.897 1.00 94.38 73 HIS A CA 1
ATOM 549 C C . HIS A 1 73 ? -16.957 -1.627 7.012 1.00 94.38 73 HIS A C 1
ATOM 551 O O . HIS A 1 73 ? -18.045 -1.353 7.510 1.00 94.38 73 HIS A O 1
ATOM 557 N N . LYS A 1 74 ? -16.233 -2.663 7.449 1.00 91.69 74 LYS A N 1
ATOM 558 C CA . LYS A 1 74 ? -16.655 -3.466 8.603 1.00 91.69 74 LYS A CA 1
ATOM 559 C C . LYS A 1 74 ? -16.725 -2.618 9.883 1.00 91.69 74 LYS A C 1
ATOM 561 O O . LYS A 1 74 ? -17.722 -2.692 10.588 1.00 91.69 74 LYS A O 1
ATOM 566 N N . LEU A 1 75 ? -15.708 -1.795 10.146 1.00 92.06 75 LEU A N 1
ATOM 567 C CA . LEU A 1 75 ? -15.673 -0.890 11.303 1.00 92.06 75 LEU A CA 1
ATOM 568 C C . LEU A 1 75 ? -16.766 0.186 11.230 1.00 92.06 75 LEU A C 1
ATOM 570 O O . LEU A 1 75 ? -17.347 0.547 12.246 1.00 92.06 75 LEU A O 1
ATOM 574 N N . GLU A 1 76 ? -17.068 0.693 10.033 1.00 93.38 76 GLU A N 1
ATOM 575 C CA . GLU A 1 76 ? -18.191 1.610 9.808 1.00 93.38 76 GLU A CA 1
ATOM 576 C C . GLU A 1 76 ? -19.524 0.969 10.178 1.00 93.38 76 GLU A C 1
ATOM 578 O O . GLU A 1 76 ? -20.281 1.557 10.946 1.00 93.38 76 GLU A O 1
ATOM 583 N N . ASN A 1 77 ? -19.766 -0.258 9.716 1.00 92.88 77 ASN A N 1
ATOM 584 C CA . ASN A 1 77 ? -20.976 -0.992 10.071 1.00 92.88 77 ASN A CA 1
ATOM 585 C C . ASN A 1 77 ? -21.061 -1.231 11.589 1.00 92.88 77 ASN A C 1
ATOM 587 O O . ASN A 1 77 ? -22.105 -0.977 12.177 1.00 92.88 77 ASN A O 1
ATOM 591 N N . GLU A 1 78 ? -19.965 -1.630 12.247 1.00 90.44 78 GLU A N 1
ATOM 592 C CA . GLU A 1 78 ? -19.918 -1.814 13.711 1.00 90.44 78 GLU A CA 1
ATOM 593 C C . GLU A 1 78 ? -20.226 -0.506 14.477 1.00 90.44 78 GLU A C 1
ATOM 595 O O . GLU A 1 78 ? -20.904 -0.516 15.506 1.00 90.44 78 GLU A O 1
ATOM 600 N N . LEU A 1 79 ? -19.780 0.644 13.960 1.00 91.19 79 LEU A N 1
ATOM 601 C CA . LEU A 1 79 ? -20.076 1.965 14.530 1.00 91.19 79 LEU A CA 1
ATOM 602 C C . LEU A 1 79 ? -21.537 2.409 14.320 1.00 91.19 79 LEU A C 1
ATOM 604 O O . LEU A 1 79 ? -22.067 3.166 15.150 1.00 91.19 79 LEU A O 1
ATOM 608 N N . GLU A 1 80 ? -22.161 1.972 13.220 1.00 92.00 80 GLU A N 1
ATOM 609 C CA . GLU A 1 80 ? -23.527 2.315 12.799 1.00 92.00 80 GLU A CA 1
ATOM 610 C C . GLU A 1 80 ? -24.608 1.404 13.398 1.00 92.00 80 GLU A C 1
ATOM 612 O O . GLU A 1 80 ? -25.680 1.900 13.753 1.00 92.00 80 GLU A O 1
ATOM 617 N N . GLU A 1 81 ? -24.339 0.102 13.556 1.00 86.44 81 GLU A N 1
ATOM 618 C CA . GLU A 1 81 ? -25.290 -0.900 14.074 1.00 86.44 81 GLU A CA 1
ATOM 619 C C . GLU A 1 81 ? -25.778 -0.582 15.502 1.00 86.44 81 GLU A C 1
ATOM 621 O O . GLU A 1 81 ? -26.851 -1.027 15.921 1.00 86.44 81 GLU A O 1
ATOM 626 N N . GLY A 1 82 ? -25.054 0.278 16.225 1.00 75.12 82 GLY A N 1
ATOM 627 C CA . GLY A 1 82 ? -25.401 0.693 17.578 1.00 75.12 82 GLY A CA 1
ATOM 628 C C . GLY A 1 82 ? -25.171 -0.426 18.597 1.00 75.12 82 GLY A C 1
ATOM 629 O O . GLY A 1 82 ? -24.725 -1.518 18.277 1.00 75.12 82 GLY A O 1
ATOM 630 N N . GLY A 1 83 ? -25.414 -0.142 19.877 1.00 83.06 83 GLY A N 1
ATOM 631 C CA . GLY A 1 83 ? -25.163 -1.114 20.952 1.00 83.06 83 GLY A CA 1
ATOM 632 C C . GLY A 1 83 ? -23.720 -1.155 21.470 1.00 83.06 83 GLY A C 1
ATOM 633 O O . GLY A 1 83 ? -23.493 -1.762 22.511 1.00 83.06 83 GLY A O 1
ATOM 634 N N . VAL A 1 84 ? -22.787 -0.443 20.830 1.00 87.88 84 VAL A N 1
ATOM 635 C CA . VAL A 1 84 ? -21.446 -0.183 21.375 1.00 87.88 84 VAL A CA 1
ATOM 636 C C . VAL A 1 84 ? -21.485 0.908 22.445 1.00 87.88 84 VAL A C 1
ATOM 638 O O . VAL A 1 84 ? -22.168 1.933 22.309 1.00 87.88 84 VAL A O 1
ATOM 641 N N . THR A 1 85 ? -20.742 0.695 23.523 1.00 91.62 85 THR A N 1
ATOM 642 C CA . THR A 1 85 ? -20.495 1.698 24.559 1.00 91.62 85 THR A CA 1
ATOM 643 C C . THR A 1 85 ? -19.681 2.869 24.003 1.00 91.62 85 THR A C 1
ATOM 645 O O . THR A 1 85 ? -19.036 2.780 22.961 1.00 91.62 85 THR A O 1
ATOM 648 N N . GLU A 1 86 ? -19.674 3.996 24.716 1.00 91.94 86 GLU A N 1
ATOM 649 C CA . GLU A 1 86 ? -18.857 5.160 24.342 1.00 91.94 86 GLU A CA 1
ATOM 650 C C . GLU A 1 86 ? -17.353 4.834 24.290 1.00 91.94 86 GLU A C 1
ATOM 652 O O . GLU A 1 86 ? -16.616 5.411 23.493 1.00 91.94 86 GLU A O 1
ATOM 657 N N . THR A 1 87 ? -16.889 3.913 25.139 1.00 90.69 87 THR A N 1
ATOM 658 C CA . THR A 1 87 ? -15.493 3.461 25.139 1.00 90.69 87 THR A CA 1
ATOM 659 C C . THR A 1 87 ? -15.188 2.643 23.887 1.00 90.69 87 THR A C 1
ATOM 661 O O . THR A 1 87 ? -14.256 2.984 23.167 1.00 90.69 87 THR A O 1
ATOM 664 N N . GLU A 1 88 ? -16.015 1.642 23.576 1.00 91.00 88 GLU A N 1
ATOM 665 C CA . GLU A 1 88 ? -15.855 0.808 22.373 1.00 91.00 88 GLU A CA 1
ATOM 666 C C . GLU A 1 88 ? -15.962 1.641 21.093 1.00 91.00 88 GLU A C 1
ATOM 668 O O . GLU A 1 88 ? -15.178 1.465 20.167 1.00 91.00 88 GLU A O 1
ATOM 673 N N . ARG A 1 89 ? -16.872 2.623 21.054 1.00 92.00 89 ARG A N 1
ATOM 674 C CA . ARG A 1 89 ? -16.979 3.562 19.929 1.00 92.00 89 ARG A CA 1
ATOM 675 C C . ARG A 1 89 ? -15.656 4.283 19.668 1.00 92.00 89 ARG A C 1
ATOM 677 O O . ARG A 1 89 ? -15.225 4.357 18.522 1.00 92.00 89 ARG A O 1
ATOM 684 N N . LYS A 1 90 ? -14.995 4.788 20.714 1.00 93.69 90 LYS A N 1
ATOM 685 C CA . LYS A 1 90 ? -13.696 5.471 20.583 1.00 93.69 90 LYS A CA 1
ATOM 686 C C . LYS A 1 90 ? -12.595 4.536 20.104 1.00 93.69 90 LYS A C 1
ATOM 688 O O . LYS A 1 90 ? -11.739 4.963 19.334 1.00 93.69 90 LYS A O 1
ATOM 693 N N . GLU A 1 91 ? -12.605 3.288 20.557 1.00 92.06 91 GLU A N 1
ATOM 694 C CA . GLU A 1 91 ? -11.649 2.270 20.116 1.00 92.06 91 GLU A CA 1
ATOM 695 C C . GLU A 1 91 ? -11.843 1.940 18.631 1.00 92.06 91 GLU A C 1
ATOM 697 O O . GLU A 1 91 ? -10.880 1.996 17.868 1.00 92.06 91 GLU A O 1
ATOM 702 N N . LEU A 1 92 ? -13.086 1.724 18.194 1.00 92.38 92 LEU A N 1
ATOM 703 C CA . LEU A 1 92 ? -13.434 1.485 16.790 1.00 92.38 92 LEU A CA 1
ATOM 704 C C . LEU A 1 92 ? -13.103 2.685 15.889 1.00 92.38 92 LEU A C 1
ATOM 706 O O . LEU A 1 92 ? -12.587 2.512 14.786 1.00 92.38 92 LEU A O 1
ATOM 710 N N . GLU A 1 93 ? -13.353 3.914 16.348 1.00 94.00 93 GLU A N 1
ATOM 711 C CA . GLU A 1 93 ? -12.975 5.134 15.624 1.00 94.00 93 GLU A CA 1
ATOM 712 C C . GLU A 1 93 ? -11.449 5.278 15.496 1.00 94.00 93 GLU A C 1
ATOM 714 O O . GLU A 1 93 ? -10.946 5.640 14.427 1.00 94.00 93 GLU A O 1
ATOM 719 N N . ALA A 1 94 ? -10.699 4.962 16.557 1.00 94.50 94 ALA A N 1
ATOM 720 C CA . ALA A 1 94 ? -9.238 4.975 16.536 1.00 94.50 94 ALA A CA 1
ATOM 721 C C . ALA A 1 94 ? -8.669 3.887 15.612 1.00 94.50 94 ALA A C 1
ATOM 723 O O . ALA A 1 94 ? -7.733 4.145 14.844 1.00 94.50 94 ALA A O 1
ATOM 724 N N . GLU A 1 95 ? -9.258 2.691 15.636 1.00 93.00 95 GLU A N 1
ATOM 725 C CA . GLU A 1 95 ? -8.904 1.609 14.724 1.00 93.00 95 GLU A CA 1
ATOM 726 C C . GLU A 1 95 ? -9.178 2.037 13.277 1.00 93.00 95 GLU A C 1
ATOM 728 O O . GLU A 1 95 ? -8.260 2.038 12.454 1.00 93.00 95 GLU A O 1
ATOM 733 N N . LYS A 1 96 ? -10.390 2.522 12.976 1.00 93.50 96 LYS A N 1
ATOM 734 C CA . LYS A 1 96 ? -10.768 3.024 11.645 1.00 93.50 96 LYS A CA 1
ATOM 735 C C . LYS A 1 96 ? -9.791 4.088 11.151 1.00 93.50 96 LYS A C 1
ATOM 737 O O . LYS A 1 96 ? -9.327 4.013 10.014 1.00 93.50 96 LYS A O 1
ATOM 742 N N . SER A 1 97 ? -9.434 5.050 12.004 1.00 96.06 97 SER A N 1
ATOM 743 C CA . SER A 1 97 ? -8.456 6.087 11.66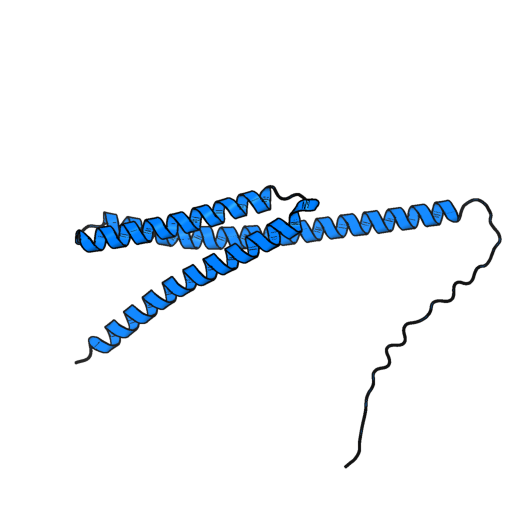3 1.00 96.06 97 SER A CA 1
ATOM 744 C C . SER A 1 97 ? -7.092 5.500 11.294 1.00 96.06 97 SER A C 1
ATOM 746 O O . SER A 1 97 ? -6.426 6.020 10.400 1.00 96.06 97 SER A O 1
ATOM 748 N N . THR A 1 98 ? -6.673 4.421 11.955 1.00 94.44 98 THR A N 1
ATOM 749 C CA . THR A 1 98 ? -5.405 3.742 11.667 1.00 94.44 98 THR A CA 1
ATOM 750 C C . THR A 1 98 ? -5.446 3.046 10.305 1.00 94.44 98 THR A C 1
ATOM 752 O O . THR A 1 98 ? -4.510 3.199 9.521 1.00 94.44 98 THR A O 1
ATOM 755 N N . TYR A 1 99 ? -6.541 2.350 9.977 1.00 94.25 99 TYR A N 1
ATOM 756 C CA . TYR A 1 99 ? -6.728 1.738 8.653 1.00 94.25 99 TYR A CA 1
ATOM 757 C C . TYR A 1 99 ? -6.768 2.778 7.528 1.00 94.25 99 TYR A C 1
ATOM 759 O O . TYR A 1 99 ? -6.124 2.589 6.498 1.00 94.25 99 TYR A O 1
ATOM 767 N N . MET A 1 100 ? -7.467 3.900 7.734 1.00 94.12 100 MET A N 1
ATOM 768 C CA . MET A 1 100 ? -7.496 5.001 6.764 1.00 94.12 100 MET A CA 1
ATOM 769 C C . MET A 1 100 ? -6.105 5.603 6.537 1.00 94.12 100 MET A C 1
ATOM 771 O O . MET A 1 100 ? -5.779 6.002 5.423 1.00 94.12 100 MET A O 1
ATOM 775 N N . GLU A 1 101 ? -5.265 5.663 7.572 1.00 95.88 101 GLU A N 1
ATOM 776 C CA . GLU A 1 101 ? -3.888 6.130 7.420 1.00 95.88 101 GLU A CA 1
ATOM 777 C C . GLU A 1 101 ? -3.045 5.162 6.583 1.00 95.88 101 GLU A C 1
ATOM 779 O O . GLU A 1 101 ? -2.324 5.599 5.686 1.00 95.88 101 GLU A O 1
ATOM 784 N N . GLN A 1 102 ? -3.184 3.848 6.796 1.00 95.00 102 GLN A N 1
ATOM 785 C CA . GLN A 1 102 ? -2.520 2.866 5.931 1.00 95.00 102 GLN A CA 1
ATOM 786 C C . GLN A 1 102 ? -3.015 2.963 4.483 1.00 95.00 102 GLN A C 1
ATOM 788 O O . GLN A 1 102 ? -2.209 2.882 3.560 1.00 95.00 102 GLN A O 1
ATOM 793 N N . GLN A 1 103 ? -4.311 3.211 4.269 1.00 93.62 103 GLN A N 1
ATOM 794 C CA . GLN A 1 103 ? -4.876 3.367 2.927 1.00 93.62 103 GLN A CA 1
ATOM 795 C C . GLN A 1 103 ? -4.241 4.549 2.183 1.00 93.62 103 GLN A C 1
ATOM 797 O O . GLN A 1 103 ? -3.808 4.385 1.045 1.00 93.62 103 GLN A O 1
ATOM 802 N N . ARG A 1 104 ? -4.084 5.703 2.846 1.00 95.12 104 ARG A N 1
ATOM 803 C CA . ARG A 1 104 ? -3.414 6.882 2.263 1.00 95.12 104 ARG A CA 1
ATOM 804 C C . ARG A 1 104 ? -1.954 6.620 1.904 1.00 95.12 104 ARG A C 1
ATOM 806 O O . ARG A 1 104 ? -1.473 7.122 0.887 1.00 95.12 104 ARG A O 1
ATOM 813 N N . ARG A 1 105 ? -1.241 5.840 2.726 1.00 94.31 105 ARG A N 1
ATOM 814 C CA . ARG A 1 105 ? 0.139 5.429 2.419 1.00 94.31 105 ARG A CA 1
ATOM 815 C C . ARG A 1 105 ? 0.173 4.629 1.121 1.00 94.31 105 ARG A C 1
ATOM 817 O O . ARG A 1 105 ? 0.926 4.982 0.225 1.00 94.31 105 ARG A O 1
ATOM 824 N N . ILE A 1 106 ? -0.698 3.631 0.982 1.00 94.06 106 ILE A N 1
ATOM 825 C CA . ILE A 1 106 ? -0.782 2.826 -0.242 1.00 94.06 106 ILE A CA 1
ATOM 826 C C . ILE A 1 106 ? -1.193 3.668 -1.459 1.00 94.06 106 ILE A C 1
ATOM 828 O O . ILE A 1 106 ? -0.606 3.521 -2.526 1.00 94.06 106 ILE A O 1
ATOM 832 N N . GLU A 1 107 ? -2.157 4.581 -1.319 1.00 93.94 107 GLU A N 1
ATOM 833 C CA . GLU A 1 107 ? -2.551 5.499 -2.400 1.00 93.94 107 GLU A CA 1
ATOM 834 C C . GLU A 1 107 ? -1.389 6.374 -2.887 1.00 93.94 107 GLU A C 1
ATOM 836 O O . GLU A 1 107 ? -1.261 6.615 -4.090 1.00 93.94 107 GLU A O 1
ATOM 841 N N . THR A 1 108 ? -0.534 6.823 -1.965 1.00 94.88 108 THR A N 1
ATOM 842 C CA . THR A 1 108 ? 0.670 7.594 -2.299 1.00 94.88 108 THR A CA 1
ATOM 843 C C . THR A 1 108 ? 1.630 6.751 -3.132 1.00 94.88 108 THR A C 1
ATOM 845 O O . THR A 1 108 ? 2.043 7.181 -4.204 1.00 94.88 108 THR A O 1
ATOM 848 N N . GLU A 1 109 ? 1.891 5.513 -2.715 1.00 94.81 109 GLU A N 1
ATOM 849 C CA . GLU A 1 109 ? 2.777 4.606 -3.451 1.00 94.81 109 GLU A CA 1
ATOM 850 C C . GLU A 1 109 ? 2.233 4.226 -4.835 1.00 94.81 109 GLU A C 1
ATOM 852 O O . GLU A 1 109 ? 2.982 4.194 -5.808 1.00 94.81 109 GLU A O 1
ATOM 857 N N . VAL A 1 110 ? 0.918 4.002 -4.975 1.00 94.06 110 VAL A N 1
ATOM 858 C CA . VAL A 1 110 ? 0.297 3.767 -6.295 1.00 94.06 110 VAL A CA 1
ATOM 859 C C . VAL A 1 110 ? 0.579 4.941 -7.232 1.00 94.06 110 VAL A C 1
ATOM 861 O O . VAL A 1 110 ? 0.874 4.747 -8.416 1.00 94.06 110 VAL A O 1
ATOM 864 N N . ASN A 1 111 ? 0.487 6.163 -6.710 1.00 93.81 111 ASN A N 1
ATOM 865 C CA . ASN A 1 111 ? 0.749 7.366 -7.478 1.00 93.81 111 ASN A CA 1
ATOM 866 C C . ASN A 1 111 ? 2.232 7.484 -7.864 1.00 93.81 111 ASN A C 1
ATOM 868 O O . ASN A 1 111 ? 2.540 7.782 -9.020 1.00 93.81 111 ASN A O 1
ATOM 872 N N . ASP A 1 112 ? 3.138 7.189 -6.933 1.00 93.44 112 ASP A N 1
ATOM 873 C CA . ASP A 1 112 ? 4.582 7.246 -7.162 1.00 93.44 112 ASP A CA 1
ATOM 874 C C . ASP A 1 112 ? 5.031 6.208 -8.201 1.00 93.44 112 ASP A C 1
ATOM 876 O O . ASP A 1 112 ? 5.739 6.557 -9.149 1.00 93.44 112 ASP A O 1
ATOM 880 N N . VAL A 1 113 ? 4.539 4.965 -8.116 1.00 94.12 113 VAL A N 1
ATOM 881 C CA . VAL A 1 113 ? 4.784 3.912 -9.122 1.00 94.12 113 VAL A CA 1
ATOM 882 C C . VAL A 1 113 ? 4.257 4.321 -10.497 1.00 94.12 113 VAL A C 1
ATOM 884 O O . VAL A 1 113 ? 4.944 4.152 -11.507 1.00 94.12 113 VAL A O 1
ATOM 887 N N . THR A 1 114 ? 3.061 4.913 -10.549 1.00 91.75 114 THR A N 1
ATOM 888 C CA . THR A 1 114 ? 2.445 5.367 -11.807 1.00 91.75 114 THR A CA 1
ATOM 889 C C . THR A 1 114 ? 3.236 6.510 -12.450 1.00 91.75 114 THR A C 1
ATOM 891 O O . THR A 1 114 ? 3.367 6.564 -13.673 1.00 91.75 114 THR A O 1
ATOM 894 N N . GLN A 1 115 ? 3.779 7.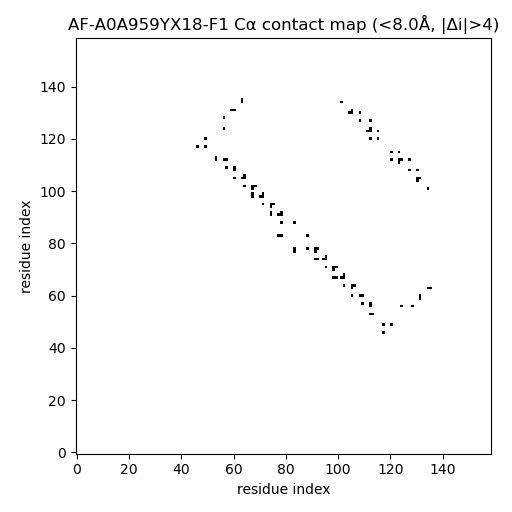426 -11.644 1.00 93.06 115 GLN A N 1
ATOM 895 C CA . GLN A 1 115 ? 4.545 8.580 -12.122 1.00 93.06 115 GLN A CA 1
ATOM 896 C C . GLN A 1 115 ? 6.037 8.295 -12.327 1.00 93.06 115 GLN A C 1
ATOM 898 O O . GLN A 1 115 ? 6.743 9.128 -12.905 1.00 93.06 115 GLN A O 1
ATOM 903 N N . ALA A 1 116 ? 6.538 7.144 -11.872 1.00 92.50 116 ALA A N 1
ATOM 904 C CA . ALA A 1 116 ? 7.949 6.814 -11.966 1.00 92.50 116 ALA A CA 1
ATOM 905 C C . ALA A 1 116 ? 8.431 6.878 -13.419 1.0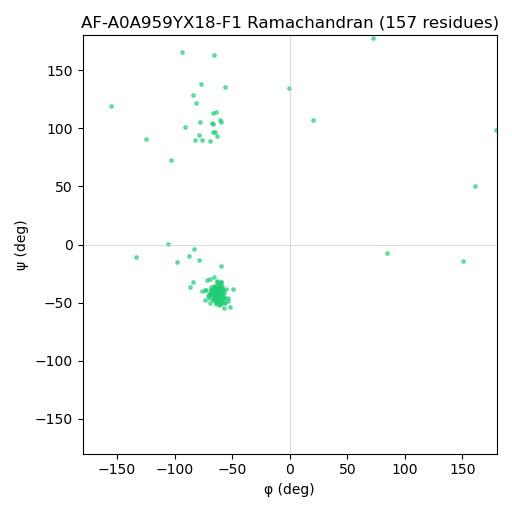0 92.50 116 ALA A C 1
ATOM 907 O O . ALA A 1 116 ? 7.815 6.346 -14.341 1.00 92.50 116 ALA A O 1
ATOM 908 N N . THR A 1 117 ? 9.592 7.476 -13.642 1.00 90.38 117 THR A N 1
ATOM 909 C CA . THR A 1 117 ? 10.296 7.391 -14.927 1.00 90.38 117 THR A CA 1
ATOM 910 C C . THR A 1 117 ? 11.298 6.246 -14.877 1.00 90.38 117 THR A C 1
ATOM 912 O O . THR A 1 117 ? 11.666 5.808 -13.791 1.00 90.38 117 THR A O 1
ATOM 915 N N . ARG A 1 118 ? 11.832 5.812 -16.021 1.00 87.31 118 ARG A N 1
ATOM 916 C CA . ARG A 1 118 ? 12.952 4.855 -16.055 1.00 87.31 118 ARG A CA 1
ATOM 917 C C . ARG A 1 118 ? 14.112 5.255 -15.129 1.00 87.31 118 ARG A C 1
ATOM 919 O O . ARG A 1 118 ? 14.696 4.419 -14.455 1.00 87.31 118 ARG A O 1
ATOM 926 N N . LYS A 1 119 ? 14.425 6.554 -15.046 1.00 89.31 119 LYS A N 1
ATOM 927 C CA . LYS A 1 119 ? 15.524 7.062 -14.204 1.00 89.31 119 LYS A CA 1
ATOM 928 C C . LYS A 1 119 ? 15.252 6.941 -12.707 1.00 89.31 119 LYS A C 1
ATOM 930 O O . LYS A 1 119 ? 16.200 6.849 -11.941 1.00 89.31 119 LYS A O 1
ATOM 935 N N . THR A 1 120 ? 13.987 6.995 -12.306 1.00 92.25 120 THR A N 1
ATOM 936 C CA . THR A 1 120 ? 13.565 6.952 -10.900 1.00 92.25 120 THR A CA 1
ATOM 937 C C . THR A 1 120 ? 12.964 5.601 -10.524 1.00 92.25 120 THR A C 1
ATOM 939 O O . THR A 1 120 ? 12.548 5.432 -9.385 1.00 92.25 120 THR A O 1
ATOM 942 N N . TRP A 1 121 ? 12.896 4.655 -11.469 1.00 92.94 121 TRP A N 1
ATOM 943 C CA . TRP A 1 121 ? 12.166 3.401 -11.307 1.00 92.94 121 TRP A CA 1
ATOM 944 C C . TRP A 1 121 ? 12.691 2.590 -10.127 1.00 92.94 121 TRP A C 1
ATOM 946 O O . TRP A 1 121 ? 11.922 2.266 -9.233 1.00 92.94 121 TRP A O 1
ATOM 956 N N . ASN A 1 122 ? 14.003 2.363 -10.066 1.00 92.69 122 ASN A N 1
ATOM 957 C CA . ASN A 1 122 ? 14.613 1.581 -8.989 1.00 92.69 122 ASN A CA 1
ATOM 958 C C . ASN A 1 122 ? 14.386 2.191 -7.598 1.00 92.69 122 ASN A C 1
ATOM 960 O O . ASN A 1 122 ? 14.163 1.459 -6.638 1.00 92.69 122 ASN A O 1
ATOM 964 N N . ASP A 1 123 ? 14.435 3.518 -7.478 1.00 94.62 123 ASP A N 1
ATOM 965 C CA . ASP A 1 123 ? 14.238 4.190 -6.192 1.00 94.62 123 ASP A CA 1
ATOM 966 C C . ASP A 1 123 ? 12.778 4.093 -5.738 1.00 94.62 123 ASP A C 1
ATOM 968 O O . ASP A 1 123 ? 12.517 3.759 -4.582 1.00 94.62 123 ASP A O 1
ATOM 972 N N . VAL A 1 124 ? 11.837 4.329 -6.661 1.00 94.81 124 VAL A N 1
ATOM 973 C CA . VAL A 1 124 ? 10.400 4.188 -6.395 1.00 94.81 124 VAL A CA 1
ATOM 974 C C . VAL A 1 124 ? 10.067 2.740 -6.052 1.00 94.81 124 VAL A C 1
ATOM 976 O O . VAL A 1 124 ? 9.481 2.498 -5.006 1.00 94.81 124 VAL A O 1
ATOM 979 N N . LYS A 1 125 ? 10.522 1.772 -6.856 1.00 93.06 125 LYS A N 1
ATOM 980 C CA . LYS A 1 125 ? 10.328 0.337 -6.614 1.00 93.06 125 LYS A CA 1
ATOM 981 C C . LYS A 1 125 ? 10.772 -0.061 -5.207 1.00 93.06 125 LYS A C 1
ATOM 983 O O . LYS A 1 125 ? 9.973 -0.600 -4.453 1.00 93.06 125 LYS A O 1
ATOM 988 N N . ASN A 1 126 ? 12.008 0.259 -4.823 1.00 93.88 126 ASN A N 1
ATOM 989 C CA . ASN A 1 126 ? 12.533 -0.092 -3.501 1.00 93.88 126 ASN A CA 1
ATOM 990 C C . ASN A 1 126 ? 11.747 0.575 -2.357 1.00 93.88 126 ASN A C 1
ATOM 992 O O . ASN A 1 126 ? 11.540 -0.032 -1.303 1.00 93.88 126 ASN A O 1
ATOM 996 N N . GLY A 1 127 ? 11.339 1.836 -2.538 1.00 93.62 127 GLY A N 1
ATOM 997 C CA . GLY A 1 127 ? 10.521 2.561 -1.565 1.00 93.62 127 GLY A CA 1
ATOM 998 C C . GLY A 1 127 ? 9.151 1.914 -1.387 1.00 93.62 127 GLY A C 1
ATOM 999 O O . GLY A 1 127 ? 8.749 1.602 -0.264 1.00 93.62 127 GLY A O 1
ATOM 1000 N N . THR A 1 128 ? 8.491 1.625 -2.501 1.00 93.44 128 THR A N 1
ATOM 1001 C CA . THR A 1 128 ? 7.178 1.001 -2.528 1.00 93.44 128 THR A CA 1
ATOM 1002 C C . THR A 1 128 ? 7.208 -0.426 -1.996 1.00 93.44 128 THR A C 1
ATOM 1004 O O . THR A 1 128 ? 6.389 -0.745 -1.144 1.00 93.44 128 THR A O 1
ATOM 1007 N N . GLU A 1 129 ? 8.161 -1.274 -2.397 1.00 93.25 129 GLU A N 1
ATOM 1008 C CA . GLU A 1 129 ? 8.310 -2.643 -1.867 1.00 93.25 129 GLU A CA 1
ATOM 1009 C C . GLU A 1 129 ? 8.435 -2.647 -0.340 1.00 93.25 129 GLU A C 1
ATOM 1011 O O . GLU A 1 129 ? 7.856 -3.489 0.348 1.00 93.25 129 GLU A O 1
ATOM 1016 N N . LYS A 1 130 ? 9.151 -1.669 0.224 1.00 94.06 130 LYS A N 1
ATOM 1017 C CA . LYS A 1 130 ? 9.221 -1.510 1.675 1.00 94.06 130 LYS A CA 1
ATOM 1018 C C . LYS A 1 130 ? 7.854 -1.187 2.276 1.00 94.06 130 LYS A C 1
ATOM 1020 O O . LYS A 1 130 ? 7.500 -1.763 3.298 1.00 94.06 130 LYS A O 1
ATOM 1025 N N . VAL A 1 131 ? 7.082 -0.296 1.656 1.00 92.25 131 VAL A N 1
ATOM 1026 C CA . VAL A 1 131 ? 5.728 0.024 2.126 1.00 92.25 131 VAL A CA 1
ATOM 1027 C C . VAL A 1 131 ? 4.786 -1.170 1.980 1.00 92.25 131 VAL A C 1
ATOM 1029 O O . VAL A 1 131 ? 4.004 -1.408 2.899 1.00 92.25 131 VAL A O 1
ATOM 1032 N N . VAL A 1 132 ? 4.887 -1.944 0.894 1.00 91.75 132 VAL A N 1
ATOM 1033 C CA . VAL A 1 132 ? 4.130 -3.191 0.714 1.00 91.75 132 VAL A CA 1
ATOM 1034 C C . VAL A 1 132 ? 4.390 -4.144 1.873 1.00 91.75 132 VAL A C 1
ATOM 1036 O O . VAL A 1 132 ? 3.442 -4.593 2.512 1.00 91.75 132 VAL A O 1
ATOM 1039 N N . ASN A 1 133 ? 5.659 -4.384 2.204 1.00 92.38 133 ASN A N 1
ATOM 1040 C CA . ASN A 1 133 ? 6.022 -5.248 3.324 1.00 92.38 133 ASN A CA 1
ATOM 1041 C C . ASN A 1 133 ? 5.544 -4.675 4.669 1.00 92.38 133 ASN A C 1
ATOM 1043 O O . ASN A 1 133 ? 4.890 -5.373 5.436 1.00 92.38 133 ASN A O 1
ATOM 1047 N N . ASP A 1 134 ? 5.790 -3.389 4.939 1.00 92.75 134 ASP A N 1
ATOM 1048 C CA . ASP A 1 134 ? 5.408 -2.750 6.205 1.00 92.75 134 ASP A CA 1
ATOM 1049 C C . ASP A 1 134 ? 3.884 -2.786 6.443 1.00 92.75 134 ASP A C 1
ATOM 1051 O O . ASP A 1 134 ? 3.429 -2.994 7.573 1.00 92.75 134 ASP A O 1
ATOM 1055 N N . VAL A 1 135 ? 3.085 -2.535 5.398 1.00 91.00 135 VAL A N 1
ATOM 1056 C CA . VAL A 1 135 ? 1.616 -2.550 5.476 1.00 91.00 135 VAL A CA 1
ATOM 1057 C C . VAL A 1 135 ? 1.088 -3.981 5.507 1.00 91.00 135 VAL A C 1
ATOM 1059 O O . VAL A 1 135 ? 0.186 -4.256 6.298 1.00 91.00 135 VAL A O 1
ATOM 1062 N N . GLY A 1 136 ? 1.661 -4.894 4.720 1.00 89.50 136 GLY A N 1
ATOM 1063 C CA . GLY A 1 136 ? 1.339 -6.323 4.749 1.00 89.50 136 GLY A CA 1
ATOM 1064 C C . GLY A 1 136 ? 1.538 -6.923 6.141 1.00 89.50 136 GLY A C 1
ATOM 1065 O O . GLY A 1 136 ? 0.577 -7.396 6.745 1.00 89.50 136 GLY A O 1
ATOM 1066 N N . ASP A 1 137 ? 2.731 -6.762 6.715 1.00 91.69 137 ASP A N 1
ATOM 1067 C CA . ASP A 1 137 ? 3.064 -7.215 8.073 1.00 91.69 137 ASP A CA 1
ATOM 1068 C C . ASP A 1 137 ? 2.164 -6.576 9.140 1.00 91.69 137 ASP A C 1
ATOM 1070 O O . ASP A 1 137 ? 1.911 -7.136 10.212 1.00 91.69 137 ASP A O 1
ATOM 1074 N N . TRP A 1 138 ? 1.720 -5.339 8.916 1.00 92.19 138 TRP A N 1
ATOM 1075 C CA . TRP A 1 138 ? 0.773 -4.694 9.814 1.00 92.19 138 TRP A CA 1
ATOM 1076 C C . TRP A 1 138 ? -0.616 -5.337 9.728 1.00 92.19 138 TRP A C 1
ATOM 1078 O O . TRP A 1 138 ? -1.176 -5.637 10.783 1.00 92.19 138 TRP A O 1
ATOM 1088 N N . ILE A 1 139 ? -1.136 -5.585 8.519 1.00 88.81 139 ILE A N 1
ATOM 1089 C CA . ILE A 1 139 ? -2.425 -6.259 8.295 1.00 88.81 139 ILE A CA 1
ATOM 1090 C C . ILE A 1 139 ? -2.405 -7.660 8.911 1.00 88.81 139 ILE A C 1
ATOM 1092 O O . ILE A 1 139 ? -3.326 -8.004 9.651 1.00 88.81 139 ILE A O 1
ATOM 1096 N N . ASP A 1 140 ? -1.353 -8.440 8.663 1.00 88.75 140 ASP A N 1
ATOM 1097 C CA . ASP A 1 140 ? -1.246 -9.818 9.151 1.00 88.75 140 ASP A CA 1
ATOM 1098 C C . ASP A 1 140 ? -1.267 -9.873 10.683 1.00 88.75 140 ASP A C 1
ATOM 1100 O O . ASP A 1 140 ? -2.025 -10.646 11.270 1.00 88.75 140 ASP A O 1
ATOM 1104 N N . ARG A 1 141 ? -0.563 -8.951 11.353 1.00 88.62 141 ARG A N 1
ATOM 1105 C CA . ARG A 1 141 ? -0.636 -8.816 12.818 1.00 88.62 141 ARG A CA 1
ATOM 1106 C C . ARG A 1 141 ? -2.035 -8.466 13.324 1.00 88.62 141 ARG A C 1
ATOM 1108 O O . ARG A 1 141 ? -2.399 -8.880 14.422 1.00 88.62 141 ARG A O 1
ATOM 1115 N N . GLN A 1 142 ? -2.825 -7.698 12.570 1.00 85.81 142 GLN A N 1
ATOM 1116 C CA . GLN A 1 142 ? -4.213 -7.431 12.966 1.00 85.81 142 GLN A CA 1
ATOM 1117 C C . GLN A 1 142 ? -5.071 -8.698 12.882 1.00 85.81 142 GLN A C 1
ATOM 1119 O O . GLN A 1 142 ? -5.919 -8.907 13.746 1.00 85.81 142 GLN A O 1
ATOM 1124 N N . VAL A 1 143 ? -4.837 -9.556 11.885 1.00 78.81 143 VAL A N 1
ATOM 1125 C CA . VAL A 1 143 ? -5.537 -10.843 11.749 1.00 78.81 143 VAL A CA 1
ATOM 1126 C C . VAL A 1 143 ? -5.154 -11.795 12.883 1.00 78.81 143 VAL A C 1
ATOM 1128 O O . VAL A 1 143 ? -6.037 -12.354 13.531 1.00 78.81 143 VAL A O 1
ATOM 1131 N N . GLU A 1 144 ? -3.860 -11.928 13.182 1.00 76.19 144 GLU A N 1
ATOM 1132 C CA . GLU A 1 144 ? -3.371 -12.797 14.261 1.00 76.19 144 GLU A CA 1
ATOM 1133 C C . GLU A 1 144 ? -3.945 -12.408 15.630 1.00 76.19 144 GLU A C 1
ATOM 1135 O O . GLU A 1 144 ? -4.409 -13.275 16.371 1.00 76.19 144 GLU A O 1
ATOM 1140 N N . ASN A 1 145 ? -4.004 -11.108 15.943 1.00 70.12 145 ASN A N 1
ATOM 1141 C CA . ASN A 1 145 ? -4.587 -10.625 17.199 1.00 70.12 145 ASN A CA 1
ATOM 1142 C C . ASN A 1 145 ? -6.074 -10.999 17.339 1.00 70.12 145 ASN A C 1
ATOM 1144 O O . ASN A 1 145 ? -6.533 -11.327 18.436 1.00 70.12 145 ASN A O 1
ATOM 1148 N N . VAL A 1 146 ? -6.832 -10.962 16.238 1.00 68.31 146 VAL A N 1
ATOM 1149 C CA . VAL A 1 146 ? -8.250 -11.360 16.224 1.00 68.31 146 VAL A CA 1
ATOM 1150 C C . VAL A 1 146 ? -8.392 -12.869 16.440 1.00 68.31 146 VAL A C 1
ATOM 1152 O O . VAL A 1 146 ? -9.239 -13.307 17.225 1.00 68.31 146 VAL A O 1
ATOM 1155 N N . ASP A 1 147 ? -7.545 -13.669 15.795 1.00 64.38 147 ASP A N 1
ATOM 1156 C CA . ASP A 1 147 ? -7.553 -15.126 15.938 1.00 64.38 147 ASP A CA 1
ATOM 1157 C C . ASP A 1 147 ? -7.153 -15.576 17.352 1.00 64.38 147 ASP A C 1
ATOM 1159 O O . ASP A 1 147 ? -7.758 -16.502 17.901 1.00 64.38 147 ASP A O 1
ATOM 1163 N N . GLU A 1 148 ? -6.152 -14.939 17.966 1.00 63.62 148 GLU A N 1
ATOM 1164 C CA . GLU A 1 148 ? -5.743 -15.226 19.346 1.00 63.62 148 GLU A CA 1
ATOM 1165 C C . GLU A 1 148 ? -6.835 -14.868 20.358 1.00 63.62 148 GLU A C 1
ATOM 1167 O O . GLU A 1 148 ? -7.134 -15.677 21.241 1.00 63.62 148 GLU A O 1
ATOM 1172 N N . ALA A 1 149 ? -7.477 -13.705 20.205 1.00 64.50 149 ALA A N 1
ATOM 1173 C CA . ALA A 1 149 ? -8.598 -13.307 21.054 1.00 64.50 149 ALA A CA 1
ATOM 1174 C C . ALA A 1 149 ? -9.760 -14.310 20.961 1.00 64.50 149 ALA A C 1
ATOM 1176 O O . ALA A 1 149 ? -10.304 -14.724 21.984 1.00 64.50 149 ALA A O 1
ATOM 1177 N N . THR A 1 150 ? -10.076 -14.773 19.748 1.00 67.62 150 THR A N 1
ATOM 1178 C CA . THR A 1 150 ? -11.159 -15.739 19.500 1.00 67.62 150 THR A CA 1
ATOM 1179 C C . THR A 1 150 ? -10.863 -17.117 20.111 1.00 67.62 150 THR A C 1
ATOM 1181 O O . THR A 1 150 ? -11.743 -17.751 20.700 1.00 67.62 150 THR A O 1
ATOM 1184 N N . LYS A 1 151 ? -9.612 -17.593 20.017 1.00 63.47 151 LYS A N 1
ATOM 1185 C CA . LYS A 1 151 ? -9.185 -18.859 20.645 1.00 63.47 151 LYS A CA 1
ATOM 1186 C C . LYS A 1 151 ? -9.226 -18.778 22.171 1.00 63.47 151 LYS A C 1
ATOM 1188 O O . LYS A 1 151 ? -9.706 -19.704 22.817 1.00 63.47 151 LYS A O 1
ATOM 1193 N N . ALA A 1 152 ? -8.767 -17.664 22.744 1.00 65.38 152 ALA A N 1
ATOM 1194 C CA . ALA A 1 152 ? -8.763 -17.461 24.191 1.00 65.38 152 ALA A CA 1
ATOM 1195 C C . ALA A 1 152 ? -10.173 -17.376 24.802 1.00 65.38 152 ALA A C 1
ATOM 1197 O O . ALA A 1 152 ? -10.329 -17.692 25.982 1.00 65.38 152 ALA A O 1
ATOM 1198 N N . ASP A 1 153 ? -11.166 -16.934 24.029 1.00 59.47 153 ASP A N 1
ATOM 1199 C CA . ASP A 1 153 ? -12.583 -16.926 24.416 1.00 59.47 153 ASP A CA 1
ATOM 1200 C C . ASP A 1 153 ? -13.159 -18.354 24.398 1.00 59.47 153 ASP A C 1
ATOM 1202 O O . ASP A 1 153 ? -13.677 -18.844 25.399 1.00 59.47 153 ASP A O 1
ATOM 1206 N N . THR A 1 154 ? -12.895 -19.098 23.317 1.00 62.91 154 THR A N 1
ATOM 1207 C CA . THR A 1 154 ? -13.346 -20.494 23.148 1.00 62.91 154 THR A CA 1
ATOM 1208 C C . THR A 1 154 ? -12.840 -21.426 24.261 1.00 62.91 154 THR A C 1
ATOM 1210 O O . THR A 1 154 ? -13.561 -22.325 24.695 1.00 62.91 154 THR A O 1
ATOM 1213 N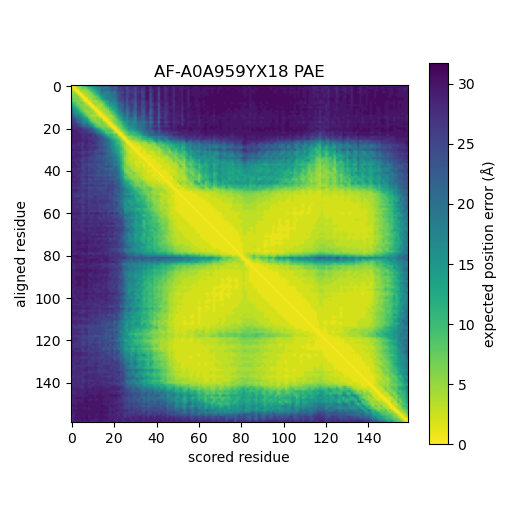 N . ASP A 1 155 ? -11.618 -21.208 24.757 1.00 60.16 155 ASP A N 1
ATOM 1214 C CA . ASP A 1 155 ? -11.026 -22.015 25.833 1.00 60.16 155 ASP A CA 1
ATOM 1215 C C . ASP A 1 155 ? -11.540 -21.644 27.242 1.00 60.16 155 ASP A C 1
ATOM 1217 O O . ASP A 1 155 ? -11.319 -22.399 28.193 1.00 60.16 155 ASP A O 1
ATOM 1221 N N . LYS A 1 156 ? -12.222 -20.501 27.409 1.00 56.59 156 LYS A N 1
ATOM 1222 C CA . LYS A 1 156 ? -12.753 -20.036 28.707 1.00 56.59 156 LYS A CA 1
ATOM 1223 C C . LYS A 1 156 ? -14.234 -20.346 28.922 1.00 56.59 156 LYS A C 1
ATOM 1225 O O . LYS A 1 156 ? -14.671 -20.342 30.071 1.00 56.59 156 LYS A O 1
ATOM 1230 N N . ASP A 1 157 ? -14.965 -20.695 27.869 1.00 56.78 157 ASP A N 1
ATOM 1231 C CA . ASP A 1 157 ? -16.398 -21.026 27.936 1.00 56.78 157 ASP A CA 1
ATOM 1232 C C . ASP A 1 157 ? -16.671 -22.479 28.362 1.00 56.78 157 ASP A C 1
ATOM 1234 O O . ASP A 1 157 ? -17.817 -22.897 28.549 1.00 56.78 157 ASP A O 1
ATOM 1238 N N . GLY A 1 158 ? -15.611 -23.270 28.529 1.00 51.38 158 GLY A N 1
ATOM 1239 C CA . GLY A 1 158 ? -15.667 -24.628 29.046 1.00 51.38 158 GLY A CA 1
ATOM 1240 C C . GLY A 1 158 ? -15.219 -24.717 30.501 1.00 51.38 158 GLY A C 1
ATOM 1241 O O . GLY A 1 158 ? -14.127 -25.226 30.726 1.00 51.38 158 GLY A O 1
ATOM 1242 N N . HIS A 1 159 ? -16.034 -24.245 31.459 1.00 39.44 159 HIS A N 1
ATOM 1243 C CA . HIS A 1 159 ? -16.300 -24.879 32.772 1.00 39.44 159 HIS A CA 1
ATOM 1244 C C . HIS A 1 159 ? -17.226 -24.055 33.678 1.00 39.44 159 HIS A C 1
ATOM 1246 O O . HIS A 1 159 ? -16.895 -22.893 33.996 1.00 39.44 159 HIS A O 1
#

Radius of gyration: 29.27 Å; Cα contacts (8 Å, |Δi|>4): 55; chains: 1; bounding box: 68×54×80 Å

Sequence (159 aa):
MKTTQQIGTMALLVGALSLGACGTGNDADRMERAVDKELSDLDQALDAGDEAERQELIADLREMQLKLERRIHKLENELEEGGVTETERKELEAEKSTYMEQQRRIETEVNDVTQATRKTWNDVKNGTEKVVNDVGDWIDRQVENVDEATKADTDKDGH

Mean predicted aligned error: 13.49 Å

Solvent-accessible surface area (backbone atoms only — not comparable to full-atom values): 9396 Å² total; per-residue (Å²): 134,83,87,86,87,82,84,83,80,79,79,79,78,80,77,78,84,77,85,79,89,85,70,95,86,55,59,66,67,51,51,51,53,49,51,55,47,51,52,50,54,50,50,52,52,51,54,56,48,55,50,52,54,50,52,53,54,47,50,54,47,50,54,50,44,54,54,39,51,55,50,42,52,49,45,50,46,60,68,65,73,54,92,66,50,78,67,56,46,52,51,48,51,52,50,39,52,52,44,52,51,53,41,53,52,46,55,51,42,52,50,47,61,71,67,47,44,86,92,43,35,69,61,45,49,57,55,40,54,50,49,52,50,56,50,48,58,48,53,52,52,55,52,52,55,52,54,52,54,53,51,60,49,64,68,61,76,74,125

Secondary structure (DSSP, 8-state):
-----------------------TTSHHHHHHHHHHHHHHHHHHHHHHHHHHHHHHHHHHHHHHHHHHHHHHHHHHHHHHS----HHHHHHHHHHHHHHHHHHHHHHHHHHHHHH--GGGHHHHHHHHHHHHHHHHHHHHHHHHHHHHHHHHHHTTS--

Nearest PDB structures (foldseek):
  8dt0-assembly1_A  TM=5.461E-01  e=2.750E-01  synthetic construct
  8dt0-assembly2_B  TM=6.441E-01  e=7.604E-01  synthetic construct
  4mh6-assembly1_A  TM=5.011E-01  e=2.750E-01  Vibrio parahaemolyticus RIMD 2210633
  5c21-assembly1_B  TM=2.666E-01  e=8.073E-01  Escherichia coli

Foldseek 3Di:
DDDDDDDPPPDDDPDDPPPDDDDPDPVVVVVVVVVVVVVVVVVVVLVVVLVVLLVVLLVLLVVLLVVLVVVLVVLVCVLVVDPDDPVVNVVSVVVSVVSVVLNVVSVVLNVLSVPDDPVCSVVSSVVSVVSSVVSVVVSVVVVVVVVVVVVVVVVVVPD

pLDDT: mean 79.87, std 16.88, range [38.72, 96.06]

=== Feature glossary ===
Legend for the data blocks above and below:

— What the protein is —

Sequence gives the chain of amino acids in standard one-letter code (A=alanine, C=cysteine, …, Y=tyrosine), read N→C. It is the only feature that is directly encoded by the gene; all structural features are derived from the folded form of this sequence.

The annotation block draws on four external resources. InterPro: which protein families and domains the sequence belongs to. GO: standardized terms for what the protein does, what process it participates in, and where in the cell it acts. CATH: which structural fold it has in the CATH hierarchy. Organism: the species of origin.

— Where its atoms are —

Atomic coordinates in PDBx/mmCIF format — the same representation the Protein Data Bank distributes. Each line of the _atom_site loop places one backbone atom in Cartesian space (units: ångströms, origin: arbitrary).

Six rendered views show the 3D structure from the faces of a cube — i.e. along ±x, ±y, ±z. Rendering representation is drawn randomly per protein from cartoon (secondary-structure ribbons), sticks (backbone bonds), or molecular surface; coloring is either N→C rainbow (blue at the N-terminus through red at the C-terminus) or one color per chain.

— Local backbone conformation —

DSSP 8-state secondary structure assigns each residue one of H (α-helix), G (3₁₀-helix), I (π-helix), E (extended β-strand), B (isolated β-bridge), T (hydrogen-bonded turn), S (bend), or '-' (coil). The assignment is computed from backbone hydrogen-bond geometry via the Kabsch–Sander algorithm.

P-SEA three-state annotation labels each residue as helix, strand, or coil based purely on the geometry of the Cα trace. It serves as a fallback when the full backbone (and thus DSSP) is unavailable.

φ (phi) and ψ (psi) are the two rotatable backbone dihedrals per residue: φ is the C(i-1)–N–Cα–C torsion, ψ is the N–Cα–C–N(i+1) torsion, both in degrees on (−180°, 180°]. α-helical residues cluster near (−60°, −45°); β-strand residues near (−120°, +130°). A Ramachandran plot is simply a scatter of (φ, ψ) for every residue.

— Global shape and packing —

Radius of gyration (Rg) is the root-mean-square distance of Cα atoms from their centroid — a single number for overall size and compactness. A globular domain of N residues has Rg ≈ 2.2·N^0.38 Å; an extended or disordered chain has a much larger Rg. The Cα contact count is the number of residue pairs whose Cα atoms are within 8 Å and are more than four positions apart in sequence — a standard proxy for tertiary 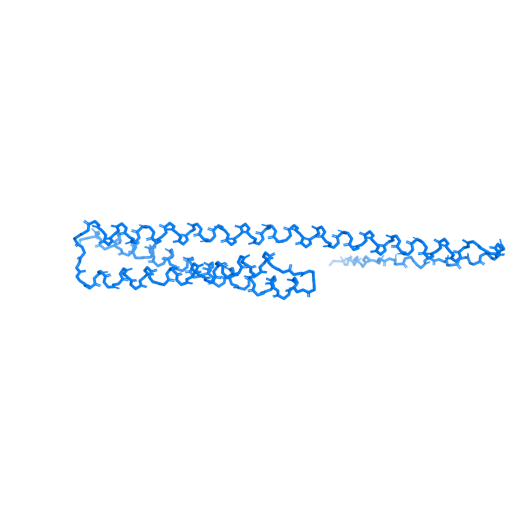packing density. The bounding box is the smallest axis-aligned box enclosing all Cα atoms.

Accessible surface area quantifies burial. A residue with SASA near zero is packed into the hydrophobic core; one with SASA >100 Å² sits on the surface. Computed here via the Shrake–Rupley numerical algorithm with a 1.4 Å probe.

The contact map is a binary N×N matrix image: pixel (i, j) is dark where Cα_i and Cα_j are within 8 Å and |i−j|>4. Because the |i−j|>4 filter removes local helical contacts, off-diagonal stripes parallel to the main diagonal indicate parallel β-sheets; stripes perpendicular to it indicate antiparallel β-sheets. The Ramachandran plot scatters every residue's (φ, ψ) pair against the sterically allowed regions. The PAE heatmap renders the predicted-aligned-error matrix.

— Structural neighborhood —

A 3Di character summarizes, for each residue, the relative orientation of the Cα frame of its nearest spatial neighbor. Because it encodes fold topology rather than chemistry, 3Di alignments detect remote structural similarity that sequence alignment misses.

Structural nearest neighbors (via Foldseek easy-search vs the PDB). Reported per hit: target PDB id, E-value, and alignment TM-score. A TM-score above ~0.5 is the conventional threshold for 'same fold'.

— Confidence and disorder —

For AlphaFold models, the B-factor field carries pLDDT — the model's own estimate of local accuracy on a 0–100 scale. Regions with pLDDT<50 should be treated as essentially unmodeled; they often correspond to intrinsically disordered segments.

B-factor (Debye–Waller factor) reflects atomic displacement in the crystal lattice. It is an experimental observable (units Å²), not a prediction; low values mean the atom is pinned down, high values mean it moves or is heterogeneous across the crystal.

Predicted Aligned Error (PAE) is an AlphaFold confidence matrix: entry (i, j) is the expected error in the position of residue j, in ångströms, when the prediction is superimposed on the true structure at residue i. Low PAE within a block of residues means that block is internally rigid and well-predicted; high PAE between two blocks means their relative placement is uncertain even if each block individually is confident.